Protein AF-A0A7L4YS90-F1 (afdb_monomer)

Organism: NCBI:txid1891644

pLDDT: mean 80.1, std 6.43, range [47.81, 89.75]

Nearest PDB structures (foldseek):
  4r5l-assembly1_A  TM=7.866E-01  e=6.242E+00  Escherichia coli K-12
  4r5j-assembly1_A  TM=7.967E-01  e=8.493E+00  Escherichia coli K-12

Structure (mmCIF, N/CA/C/O backbone):
data_AF-A0A7L4YS90-F1
#
_entry.id   AF-A0A7L4YS90-F1
#
loop_
_atom_site.group_PDB
_atom_site.id
_atom_site.type_symbol
_atom_site.label_atom_id
_atom_site.label_alt_id
_atom_site.label_comp_id
_atom_site.label_asym_id
_atom_site.label_entity_id
_atom_site.label_seq_id
_atom_site.pdbx_PDB_ins_code
_atom_site.Cartn_x
_atom_site.Cartn_y
_atom_site.Cartn_z
_atom_site.occupancy
_atom_site.B_iso_or_equiv
_atom_site.auth_seq_id
_atom_site.auth_comp_id
_atom_site.auth_asym_id
_atom_site.auth_atom_id
_atom_site.pdbx_PDB_model_num
ATOM 1 N N . MET A 1 1 ? 32.603 3.483 -50.416 1.00 60.94 1 MET A N 1
ATOM 2 C CA . MET A 1 1 ? 32.398 3.072 -49.007 1.00 60.94 1 MET A CA 1
ATOM 3 C C . MET A 1 1 ? 31.713 1.711 -49.004 1.00 60.94 1 MET A C 1
ATOM 5 O O . MET A 1 1 ? 30.817 1.540 -49.824 1.00 60.94 1 MET A O 1
ATOM 9 N N . PRO A 1 2 ? 32.135 0.731 -48.188 1.00 81.38 2 PRO A N 1
ATOM 10 C CA . PRO A 1 2 ? 31.610 -0.628 -48.286 1.00 81.38 2 PRO A CA 1
ATOM 11 C C . PRO A 1 2 ? 30.161 -0.692 -47.781 1.00 81.38 2 PRO A C 1
ATOM 13 O O . PRO A 1 2 ? 29.892 -0.406 -46.616 1.00 81.38 2 PRO A O 1
ATOM 16 N N . SER A 1 3 ? 29.228 -1.074 -48.649 1.00 82.94 3 SER A N 1
ATOM 17 C CA . SER A 1 3 ? 27.786 -1.185 -48.366 1.00 82.94 3 SER A CA 1
ATOM 18 C C . SER A 1 3 ? 27.448 -2.132 -47.205 1.00 82.94 3 SER A C 1
ATOM 20 O O . SER A 1 3 ? 26.467 -1.919 -46.495 1.00 82.94 3 SER A O 1
ATOM 22 N N . TRP A 1 4 ? 28.290 -3.137 -46.953 1.00 85.75 4 TRP A N 1
ATOM 23 C CA . TRP A 1 4 ? 28.133 -4.074 -45.836 1.00 85.75 4 TRP A CA 1
ATOM 24 C C . TRP A 1 4 ? 28.294 -3.405 -44.462 1.00 85.75 4 TRP A C 1
ATOM 26 O O . TRP A 1 4 ? 27.635 -3.792 -43.501 1.00 85.75 4 TRP A O 1
ATOM 36 N N . LEU A 1 5 ? 29.110 -2.353 -44.375 1.00 84.19 5 LEU A N 1
ATOM 37 C CA . LEU A 1 5 ? 29.371 -1.619 -43.135 1.00 84.19 5 LEU A CA 1
ATOM 38 C C . LEU A 1 5 ? 28.141 -0.790 -42.718 1.00 84.19 5 LEU A C 1
ATOM 40 O O . LEU A 1 5 ? 27.814 -0.700 -41.536 1.00 84.19 5 LEU A O 1
ATOM 44 N N . ILE A 1 6 ? 27.403 -0.267 -43.704 1.00 84.12 6 ILE A N 1
ATOM 45 C CA . ILE A 1 6 ? 26.135 0.451 -43.501 1.00 84.12 6 ILE A CA 1
ATOM 46 C C . ILE A 1 6 ? 25.049 -0.506 -42.994 1.00 84.12 6 ILE A C 1
ATOM 48 O O . ILE A 1 6 ? 24.319 -0.159 -42.070 1.00 84.12 6 ILE A O 1
ATOM 52 N N . LEU A 1 7 ? 24.969 -1.722 -43.545 1.00 85.06 7 LEU A N 1
ATOM 53 C CA . LEU A 1 7 ? 24.007 -2.740 -43.105 1.00 85.06 7 LEU A CA 1
ATOM 54 C C . LEU A 1 7 ? 24.239 -3.174 -41.653 1.00 85.06 7 LEU A C 1
ATOM 56 O O . LEU A 1 7 ? 23.284 -3.266 -40.884 1.00 85.06 7 LEU A O 1
ATOM 60 N N . VAL A 1 8 ? 25.496 -3.389 -41.257 1.00 86.94 8 VAL A N 1
ATOM 61 C CA . VAL A 1 8 ? 25.843 -3.761 -39.875 1.00 86.94 8 VAL A CA 1
ATOM 62 C C . VAL A 1 8 ? 25.511 -2.630 -38.897 1.00 86.94 8 VAL A C 1
ATOM 64 O O . VAL A 1 8 ? 24.924 -2.882 -37.845 1.00 86.94 8 VAL A O 1
ATOM 67 N N . LEU A 1 9 ? 25.819 -1.379 -39.255 1.00 83.69 9 LEU A N 1
ATOM 68 C CA . LEU A 1 9 ? 25.469 -0.214 -38.438 1.00 83.69 9 LEU A CA 1
ATOM 69 C C . LEU A 1 9 ? 23.951 -0.033 -38.315 1.00 83.69 9 LEU A C 1
ATOM 71 O O . LEU A 1 9 ? 23.451 0.173 -37.211 1.00 83.69 9 LEU A O 1
ATOM 75 N N . ALA A 1 10 ? 23.211 -0.160 -39.419 1.00 81.25 10 ALA A N 1
ATOM 76 C CA . ALA A 1 10 ? 21.755 -0.055 -39.420 1.00 81.25 10 ALA A CA 1
ATOM 77 C C . ALA A 1 10 ? 21.103 -1.143 -38.552 1.00 81.25 10 ALA A C 1
ATOM 79 O O . ALA A 1 10 ? 20.198 -0.851 -37.771 1.00 81.25 10 ALA A O 1
ATOM 80 N N . LEU A 1 11 ? 21.603 -2.381 -38.630 1.00 86.44 11 LEU A N 1
ATOM 81 C CA . LEU A 1 11 ? 21.131 -3.485 -37.798 1.00 86.44 11 LEU A CA 1
ATOM 82 C C . LEU A 1 11 ? 21.443 -3.251 -36.312 1.00 86.44 11 LEU A C 1
ATOM 84 O O . LEU A 1 11 ? 20.578 -3.463 -35.464 1.00 86.44 11 LEU A O 1
ATOM 88 N N . GLY A 1 12 ? 22.642 -2.759 -35.989 1.00 77.69 12 GLY A N 1
ATOM 89 C CA . GLY A 1 12 ? 23.023 -2.410 -34.619 1.00 77.69 12 GLY A CA 1
ATOM 90 C C . GLY A 1 12 ? 22.128 -1.323 -34.018 1.00 77.69 12 GLY A C 1
ATOM 91 O O . GLY A 1 12 ? 21.620 -1.482 -32.908 1.00 77.69 12 GLY A O 1
ATOM 92 N N . VAL A 1 13 ? 21.862 -0.252 -34.773 1.00 82.75 13 VAL A N 1
ATOM 93 C CA . VAL A 1 13 ? 20.958 0.832 -34.351 1.00 82.75 13 VAL A CA 1
ATOM 94 C C . VAL A 1 13 ? 19.528 0.323 -34.162 1.00 82.75 13 VAL A C 1
ATOM 96 O O . VAL A 1 13 ? 18.881 0.688 -33.180 1.00 82.75 13 VAL A O 1
ATOM 99 N N . LEU A 1 14 ? 19.044 -0.554 -35.045 1.00 83.81 14 LEU A N 1
ATOM 100 C CA . LEU A 1 14 ? 17.713 -1.153 -34.929 1.00 83.81 14 LEU A CA 1
ATOM 101 C C . LEU A 1 14 ? 17.575 -1.973 -33.638 1.00 83.81 14 LEU A C 1
ATOM 103 O O . LEU A 1 14 ? 16.615 -1.786 -32.892 1.00 83.81 14 LEU A O 1
ATOM 107 N N . VAL A 1 15 ? 18.541 -2.847 -33.341 1.00 80.00 15 VAL A N 1
ATOM 108 C CA . VAL A 1 15 ? 18.521 -3.691 -32.135 1.00 80.00 15 VAL A CA 1
ATOM 109 C C . VAL A 1 15 ? 18.557 -2.836 -30.866 1.00 80.00 15 VAL A C 1
ATOM 111 O O . VAL A 1 15 ? 17.762 -3.055 -29.948 1.00 80.00 15 VAL A O 1
ATOM 114 N N . VAL A 1 16 ? 19.423 -1.819 -30.828 1.00 79.31 16 VAL A N 1
ATOM 115 C CA . VAL A 1 16 ? 19.511 -0.883 -29.696 1.00 79.31 16 VAL A CA 1
ATOM 116 C C . VAL A 1 16 ? 18.214 -0.084 -29.538 1.00 79.31 16 VAL A C 1
ATOM 118 O O . VAL A 1 16 ? 17.705 0.047 -28.424 1.00 79.31 16 VAL A O 1
ATOM 121 N N . GLY A 1 17 ? 17.633 0.400 -30.639 1.00 71.69 17 GLY A N 1
ATOM 122 C CA . GLY A 1 17 ? 16.371 1.139 -30.634 1.00 71.69 17 GLY A CA 1
ATOM 123 C C . GLY A 1 17 ? 15.202 0.304 -30.108 1.00 71.69 17 GLY A C 1
ATOM 124 O O . GLY A 1 17 ? 14.462 0.754 -29.232 1.00 71.69 17 GLY A O 1
ATOM 125 N N . VAL A 1 18 ? 15.069 -0.943 -30.566 1.00 79.62 18 VAL A N 1
ATOM 126 C CA . VAL A 1 18 ? 14.027 -1.872 -30.094 1.00 79.62 18 VAL A CA 1
ATOM 127 C C . VAL A 1 18 ? 14.216 -2.210 -28.608 1.00 79.62 18 VAL A C 1
ATOM 129 O O . VAL A 1 18 ? 13.245 -2.209 -27.842 1.00 79.62 18 VAL A O 1
ATOM 132 N N . GLY A 1 19 ? 15.455 -2.430 -28.160 1.00 68.56 19 GLY A N 1
ATOM 133 C CA . GLY A 1 19 ? 15.771 -2.631 -26.742 1.00 68.56 19 GLY A CA 1
ATOM 134 C C . GLY A 1 19 ? 15.407 -1.420 -25.873 1.00 68.56 19 GLY A C 1
ATOM 135 O O . GLY A 1 19 ? 14.825 -1.566 -24.797 1.00 68.56 19 GLY A O 1
ATOM 136 N N . ALA A 1 20 ? 15.667 -0.206 -26.363 1.00 71.94 20 ALA A N 1
ATOM 137 C CA . ALA A 1 20 ? 15.331 1.025 -25.654 1.00 71.94 20 ALA A CA 1
ATOM 138 C C . ALA A 1 20 ? 13.809 1.237 -25.540 1.00 71.94 20 ALA A C 1
ATOM 140 O O . ALA A 1 20 ? 13.311 1.573 -24.463 1.00 71.94 20 ALA A O 1
ATOM 141 N N . ILE A 1 21 ? 13.055 0.986 -26.616 1.00 74.19 21 ILE A N 1
ATOM 142 C CA . ILE A 1 21 ? 11.590 1.136 -26.644 1.00 74.19 21 ILE A CA 1
ATOM 143 C C . ILE A 1 21 ? 10.914 0.135 -25.698 1.00 74.19 21 ILE A C 1
ATOM 145 O O . ILE A 1 21 ? 10.019 0.503 -24.930 1.00 74.19 21 ILE A O 1
ATOM 149 N N . THR A 1 22 ? 11.349 -1.126 -25.708 1.00 78.38 22 THR A N 1
ATOM 150 C CA . THR A 1 22 ? 10.785 -2.167 -24.833 1.00 78.38 22 THR A CA 1
ATOM 151 C C . THR A 1 22 ? 11.072 -1.884 -23.356 1.00 78.38 22 THR A C 1
ATOM 153 O O . THR A 1 22 ? 10.155 -1.942 -22.529 1.00 78.38 22 THR A O 1
ATOM 156 N N . ALA A 1 23 ? 12.301 -1.476 -23.023 1.00 69.00 23 ALA A N 1
ATOM 157 C CA . ALA A 1 23 ? 12.673 -1.063 -21.671 1.00 69.00 23 ALA A CA 1
ATOM 158 C C . ALA A 1 23 ? 11.875 0.165 -21.199 1.00 69.00 23 ALA A C 1
ATOM 160 O O . ALA A 1 23 ? 11.405 0.205 -20.057 1.00 69.00 23 ALA A O 1
ATOM 161 N N . TYR A 1 24 ? 11.664 1.148 -22.078 1.00 70.69 24 TYR A N 1
ATOM 162 C CA . TYR A 1 24 ? 10.846 2.323 -21.786 1.00 70.69 24 TYR A CA 1
ATOM 163 C C . TYR A 1 24 ? 9.377 1.950 -21.520 1.00 70.69 24 TYR A C 1
ATOM 165 O O . TYR A 1 24 ? 8.798 2.369 -20.513 1.00 70.69 24 TYR A O 1
ATOM 173 N N . GLY A 1 25 ? 8.786 1.089 -22.354 1.00 72.00 25 GLY A N 1
ATOM 174 C CA . GLY A 1 25 ? 7.417 0.601 -22.168 1.00 72.00 25 GLY A CA 1
ATOM 175 C C . GLY A 1 25 ? 7.225 -0.195 -20.871 1.00 72.00 25 GLY A C 1
ATOM 176 O O . GLY A 1 25 ? 6.202 -0.051 -20.197 1.00 72.00 25 GLY A O 1
ATOM 177 N N . ALA A 1 26 ? 8.211 -1.004 -20.474 1.00 76.06 26 ALA A N 1
ATOM 178 C CA . ALA A 1 26 ? 8.190 -1.725 -19.200 1.00 76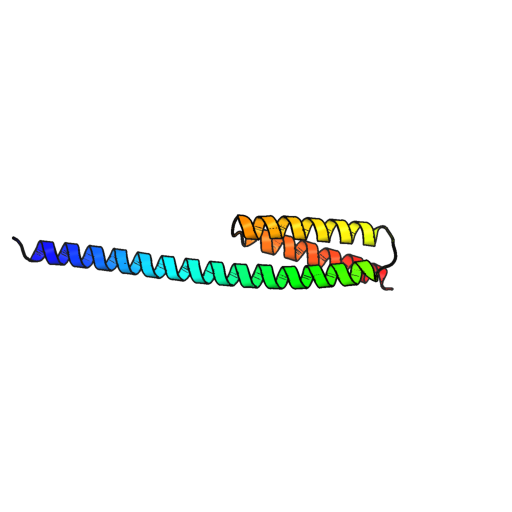.06 26 ALA A CA 1
ATOM 179 C C . ALA A 1 26 ? 8.259 -0.773 -17.994 1.00 76.06 26 ALA A C 1
ATOM 181 O O . ALA A 1 26 ? 7.510 -0.938 -17.028 1.00 76.06 26 ALA A O 1
ATOM 182 N N . ARG A 1 27 ? 9.106 0.265 -18.063 1.00 73.06 27 ARG A N 1
ATOM 183 C CA . ARG A 1 27 ? 9.187 1.304 -17.023 1.00 73.06 27 ARG A CA 1
ATOM 184 C C . ARG A 1 27 ? 7.873 2.061 -16.869 1.00 73.06 27 ARG A C 1
ATOM 186 O O . ARG A 1 27 ? 7.450 2.288 -15.738 1.00 73.06 27 ARG A O 1
ATOM 193 N N . ARG A 1 28 ? 7.213 2.406 -17.978 1.00 75.94 28 ARG A N 1
ATOM 194 C CA . ARG A 1 28 ? 5.929 3.118 -17.954 1.00 75.94 28 ARG A CA 1
ATOM 195 C C . ARG A 1 28 ? 4.832 2.284 -17.292 1.00 75.94 28 ARG A C 1
ATOM 197 O O . ARG A 1 28 ? 4.259 2.724 -16.305 1.00 75.94 28 ARG A O 1
ATOM 204 N N . ARG A 1 29 ? 4.671 1.022 -17.707 1.00 77.69 29 ARG A N 1
ATOM 205 C CA . ARG A 1 29 ? 3.722 0.089 -17.068 1.00 77.69 29 ARG A CA 1
ATOM 206 C C . ARG A 1 29 ? 3.989 -0.106 -15.574 1.00 77.69 29 ARG A C 1
ATOM 208 O O . ARG A 1 29 ? 3.052 -0.242 -14.792 1.00 77.69 29 ARG A O 1
ATOM 215 N N . ARG A 1 30 ? 5.259 -0.134 -15.159 1.00 77.88 30 ARG A N 1
ATOM 216 C CA . ARG A 1 30 ? 5.631 -0.232 -13.741 1.00 77.88 30 ARG A CA 1
ATOM 217 C C . ARG A 1 30 ? 5.259 1.030 -12.960 1.00 77.88 30 ARG A C 1
ATOM 219 O O . ARG A 1 30 ? 4.806 0.911 -11.826 1.00 77.88 30 ARG A O 1
ATOM 226 N N . ALA A 1 31 ? 5.429 2.208 -13.557 1.00 76.44 31 ALA A N 1
ATOM 227 C CA . ALA A 1 31 ? 5.011 3.471 -12.957 1.00 76.44 31 ALA A CA 1
ATOM 228 C C . ALA A 1 31 ? 3.483 3.547 -12.812 1.00 76.44 31 ALA A C 1
ATOM 230 O O . ALA A 1 31 ? 3.010 3.894 -11.734 1.00 76.44 31 ALA A O 1
ATOM 231 N N . ASP A 1 32 ? 2.729 3.136 -13.835 1.00 82.62 32 ASP A N 1
ATOM 232 C CA . ASP A 1 32 ? 1.260 3.120 -13.796 1.00 82.62 32 ASP A CA 1
ATOM 233 C C . ASP A 1 32 ? 0.746 2.185 -12.686 1.00 82.62 32 ASP A C 1
ATOM 235 O O . ASP A 1 32 ? -0.096 2.572 -11.877 1.00 82.62 32 ASP A O 1
ATOM 239 N N . ARG A 1 33 ? 1.326 0.980 -12.567 1.00 78.06 33 ARG A N 1
ATOM 240 C CA . ARG A 1 33 ? 0.998 0.025 -11.489 1.00 78.06 33 ARG A CA 1
ATOM 241 C C . ARG A 1 33 ? 1.309 0.566 -10.097 1.00 78.06 33 ARG A C 1
ATOM 243 O O . ARG A 1 33 ? 0.553 0.329 -9.157 1.00 78.06 33 ARG A O 1
ATOM 250 N N . LEU A 1 34 ? 2.427 1.272 -9.948 1.00 80.38 34 LEU A N 1
ATOM 251 C CA . LEU A 1 34 ? 2.773 1.905 -8.681 1.00 80.38 34 LEU A CA 1
ATOM 252 C C . LEU A 1 34 ? 1.762 3.002 -8.335 1.00 80.38 34 LEU A C 1
ATOM 254 O O . LEU A 1 34 ? 1.305 3.061 -7.199 1.00 80.38 34 LEU A O 1
ATOM 258 N N . GLN A 1 35 ? 1.392 3.848 -9.298 1.00 82.75 35 GLN A N 1
ATOM 259 C CA . GLN A 1 35 ? 0.398 4.897 -9.073 1.00 82.75 35 GLN A CA 1
ATOM 260 C C . GLN A 1 35 ? -0.954 4.309 -8.667 1.00 82.75 35 GLN A C 1
ATOM 262 O O . GLN A 1 35 ? -1.542 4.784 -7.697 1.00 82.75 35 GLN A O 1
ATOM 267 N N . SER A 1 36 ? -1.409 3.239 -9.330 1.00 82.31 36 SER A N 1
ATOM 268 C CA . SER A 1 36 ? -2.644 2.554 -8.937 1.00 82.31 36 SER A CA 1
ATOM 269 C C . SER A 1 36 ? -2.552 1.944 -7.535 1.00 82.31 36 SER A C 1
ATOM 271 O O . SER A 1 36 ? -3.499 2.054 -6.762 1.00 82.31 36 SER A O 1
ATOM 273 N N . ALA A 1 37 ? -1.410 1.349 -7.174 1.00 79.94 37 ALA A N 1
ATOM 274 C CA . ALA A 1 37 ? -1.206 0.766 -5.848 1.00 79.94 37 ALA A CA 1
ATOM 275 C C . ALA A 1 37 ? -1.195 1.837 -4.744 1.00 79.94 37 ALA A C 1
ATOM 277 O O . ALA A 1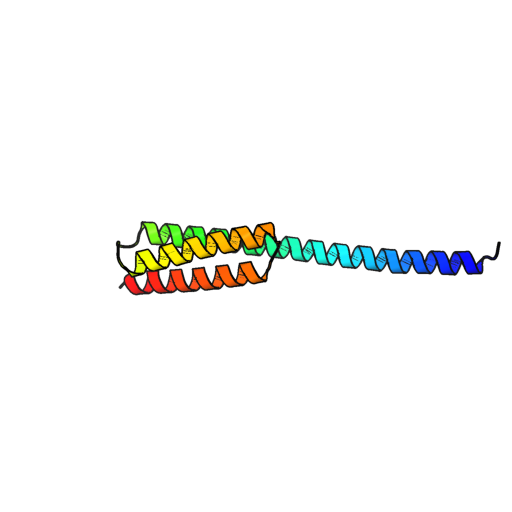 37 ? -1.858 1.679 -3.723 1.00 79.94 37 ALA A O 1
ATOM 278 N N . VAL A 1 38 ? -0.498 2.955 -4.969 1.00 83.12 38 VAL A N 1
ATOM 279 C CA . VAL A 1 38 ? -0.471 4.097 -4.041 1.00 83.12 38 VAL A CA 1
ATOM 280 C C . VAL A 1 38 ? -1.865 4.707 -3.886 1.00 83.12 38 VAL A C 1
ATOM 282 O O . VAL A 1 38 ? -2.268 5.015 -2.768 1.00 83.12 38 VAL A O 1
ATOM 285 N N . ALA A 1 39 ? -2.620 4.854 -4.978 1.00 85.69 39 ALA A N 1
ATOM 286 C CA . ALA A 1 39 ? -3.985 5.371 -4.929 1.00 85.69 39 ALA A CA 1
ATOM 287 C C . ALA A 1 39 ? -4.918 4.452 -4.123 1.00 85.69 39 ALA A C 1
ATOM 289 O O . ALA A 1 39 ? -5.643 4.929 -3.252 1.00 85.69 39 ALA A O 1
ATOM 290 N N . ALA A 1 40 ? -4.850 3.138 -4.358 1.00 85.94 40 ALA A N 1
ATOM 291 C CA . ALA A 1 40 ? -5.631 2.158 -3.610 1.00 85.94 40 ALA A CA 1
ATOM 292 C C . ALA A 1 40 ? -5.287 2.172 -2.112 1.00 85.94 40 ALA A C 1
ATOM 294 O O . ALA A 1 40 ? -6.180 2.170 -1.269 1.00 85.94 40 ALA A O 1
ATOM 295 N N . LEU A 1 41 ? -3.999 2.243 -1.766 1.00 82.81 41 LEU A N 1
ATOM 296 C CA . LEU A 1 41 ? -3.562 2.302 -0.370 1.00 82.81 41 LEU A CA 1
ATOM 297 C C . LEU A 1 41 ? -3.965 3.601 0.321 1.00 82.81 41 LEU A C 1
ATOM 299 O O . LEU A 1 41 ? -4.357 3.569 1.482 1.00 82.81 41 LEU A O 1
ATOM 303 N N . ARG A 1 42 ? -3.942 4.730 -0.393 1.00 87.62 42 ARG A N 1
ATOM 304 C CA . ARG A 1 42 ? -4.438 6.002 0.136 1.00 87.62 42 ARG A CA 1
ATOM 305 C C . ARG A 1 42 ? -5.932 5.938 0.456 1.00 87.62 42 ARG A C 1
ATOM 307 O O . ARG A 1 42 ? -6.336 6.408 1.511 1.00 87.62 42 ARG A O 1
ATOM 314 N N . ALA A 1 43 ? -6.734 5.318 -0.411 1.00 88.44 43 ALA A N 1
ATOM 315 C CA . ALA A 1 43 ? -8.159 5.111 -0.144 1.00 88.44 43 ALA A CA 1
ATOM 316 C C . ALA A 1 43 ? -8.393 4.210 1.082 1.00 88.44 43 ALA A C 1
ATOM 318 O O . ALA A 1 43 ? -9.279 4.474 1.890 1.00 88.44 43 ALA A O 1
ATOM 319 N N . ARG A 1 44 ? -7.568 3.169 1.259 1.00 85.50 44 ARG A N 1
ATOM 320 C CA . ARG A 1 44 ? -7.620 2.317 2.456 1.00 85.50 44 ARG A CA 1
ATOM 321 C C . ARG A 1 44 ? -7.247 3.082 3.725 1.00 85.50 44 ARG A C 1
ATOM 323 O O . ARG A 1 44 ? -7.931 2.928 4.728 1.00 85.50 44 ARG A O 1
ATOM 330 N N . LEU A 1 45 ? -6.206 3.913 3.674 1.00 87.19 45 LEU A N 1
ATOM 331 C CA . LEU A 1 45 ? -5.779 4.750 4.797 1.00 87.19 45 LEU A CA 1
ATOM 332 C C . LEU A 1 45 ? -6.885 5.719 5.236 1.00 87.19 45 LEU A C 1
ATOM 334 O O . LEU A 1 45 ? -7.153 5.830 6.427 1.00 87.19 45 LEU A O 1
ATOM 338 N N . GLU A 1 46 ? -7.588 6.329 4.281 1.00 88.50 46 GLU A N 1
ATOM 339 C CA . GLU A 1 46 ? -8.767 7.159 4.562 1.00 88.50 46 GLU A CA 1
ATOM 340 C C . GLU A 1 46 ? -9.866 6.360 5.283 1.00 88.50 46 GLU A C 1
ATOM 342 O O . GLU A 1 46 ? -10.409 6.802 6.291 1.00 88.50 46 GLU A O 1
ATOM 347 N N . GLY A 1 47 ? -10.149 5.134 4.827 1.00 85.31 47 GLY A N 1
ATOM 348 C CA . GLY A 1 47 ? -11.122 4.250 5.477 1.00 85.31 47 GLY A CA 1
ATOM 349 C C . GLY A 1 47 ? -10.713 3.792 6.885 1.00 85.31 47 GLY A C 1
ATOM 350 O O . GLY A 1 47 ? -11.574 3.548 7.733 1.00 85.31 47 GLY A O 1
ATOM 351 N N . VAL A 1 48 ? -9.411 3.670 7.161 1.00 84.06 48 VAL A N 1
ATOM 352 C CA . VAL A 1 48 ? -8.895 3.444 8.523 1.00 84.06 48 VAL A CA 1
ATOM 353 C C . VAL A 1 48 ? -9.087 4.691 9.377 1.00 84.06 48 VAL A C 1
ATOM 355 O O . VAL A 1 48 ? -9.571 4.572 10.499 1.00 84.06 48 VAL A O 1
ATOM 358 N N . ARG A 1 49 ? -8.771 5.881 8.851 1.00 86.50 49 ARG A N 1
ATOM 359 C CA . ARG A 1 49 ? -8.925 7.150 9.576 1.00 86.50 49 ARG A CA 1
ATOM 360 C C . ARG A 1 49 ? -10.389 7.417 9.935 1.00 86.50 49 ARG A C 1
ATOM 362 O O . ARG A 1 49 ? -10.684 7.678 11.093 1.00 86.50 49 ARG A O 1
ATOM 369 N N . TYR A 1 50 ? -11.309 7.190 9.000 1.00 85.25 50 TYR A N 1
ATOM 370 C CA . TYR A 1 50 ? -12.746 7.284 9.265 1.00 85.25 50 TYR A CA 1
ATOM 371 C C . TYR A 1 50 ? -13.201 6.359 10.406 1.00 85.25 50 TYR A C 1
ATOM 373 O O . TYR A 1 50 ? -13.987 6.750 11.265 1.00 85.25 50 TYR A O 1
ATOM 381 N N . ARG A 1 51 ? -12.694 5.119 10.444 1.00 83.50 51 ARG A N 1
ATOM 382 C CA . ARG A 1 51 ? -13.005 4.190 11.540 1.00 83.50 51 ARG A CA 1
ATOM 383 C C . ARG A 1 51 ? -12.351 4.589 12.853 1.00 83.50 51 ARG A C 1
ATOM 385 O O . ARG A 1 51 ? -12.983 4.402 13.882 1.00 83.50 51 ARG 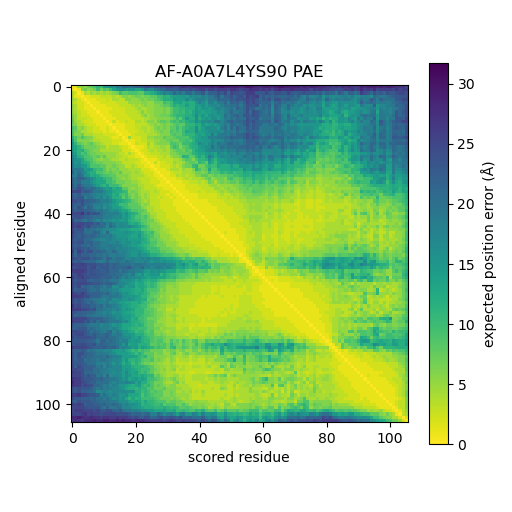A O 1
ATOM 392 N N . LEU A 1 52 ? -11.130 5.125 12.825 1.00 85.62 52 LEU A N 1
ATOM 393 C CA . LEU A 1 52 ? -10.462 5.674 14.007 1.00 85.62 52 LEU A CA 1
ATOM 394 C C . LEU A 1 52 ? -11.298 6.786 14.640 1.00 85.62 52 LEU A C 1
ATOM 396 O O . LEU A 1 52 ? -11.511 6.744 15.848 1.00 85.62 52 LEU A O 1
ATOM 400 N N . ASP A 1 53 ? -11.819 7.708 13.829 1.00 84.56 53 ASP A N 1
ATOM 401 C CA . ASP A 1 53 ? -12.662 8.817 14.291 1.00 84.56 53 ASP A CA 1
ATOM 402 C C . ASP A 1 53 ? -13.972 8.329 14.934 1.00 84.56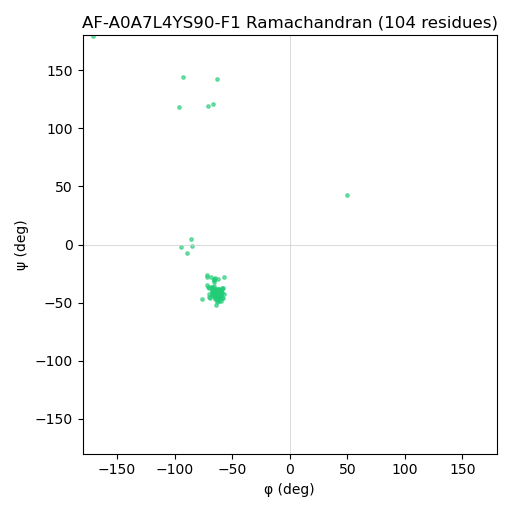 53 ASP A C 1
ATOM 404 O O . ASP A 1 53 ? -14.501 8.966 15.843 1.00 84.56 53 ASP A O 1
ATOM 408 N N . ALA A 1 54 ? -14.485 7.178 14.489 1.00 83.00 54 ALA A N 1
ATOM 409 C CA . ALA A 1 54 ? -15.683 6.544 15.037 1.00 83.00 54 ALA A CA 1
ATOM 410 C C . ALA A 1 54 ? -15.405 5.572 16.204 1.00 83.00 54 ALA A C 1
ATOM 412 O O . ALA A 1 54 ? -16.350 5.060 16.808 1.00 83.00 54 ALA A O 1
ATOM 413 N N . SER A 1 55 ? -14.138 5.273 16.512 1.00 78.88 55 SER A N 1
ATOM 414 C CA . SER A 1 55 ? -13.753 4.248 17.489 1.00 78.88 55 SER A CA 1
ATOM 415 C C . SER A 1 55 ? -13.561 4.838 18.893 1.00 78.88 55 SER A C 1
ATOM 417 O O . SER A 1 55 ? -13.039 5.948 19.023 1.00 78.88 55 SER A O 1
ATOM 419 N N . PRO A 1 56 ? -13.917 4.113 19.971 1.00 76.12 56 PRO A N 1
ATOM 420 C CA . PRO A 1 56 ? -13.685 4.580 21.333 1.00 76.12 56 PRO A CA 1
ATOM 421 C C . PRO A 1 56 ? -12.188 4.745 21.636 1.00 76.12 56 PRO A C 1
ATOM 423 O O . PRO A 1 56 ? -11.348 3.940 21.227 1.00 76.12 56 PRO A O 1
ATOM 426 N N . LEU A 1 57 ? -11.850 5.791 22.396 1.00 80.44 57 LEU A N 1
ATOM 427 C CA . LEU A 1 57 ? -10.473 6.068 22.805 1.00 80.44 57 LEU A CA 1
ATOM 428 C C . LEU A 1 57 ? -9.970 4.970 23.756 1.00 80.44 57 LEU A C 1
ATOM 430 O O . LEU A 1 57 ? -10.534 4.748 24.826 1.00 80.44 57 LEU A O 1
ATOM 434 N N . GLY A 1 58 ? -8.886 4.297 23.369 1.00 78.75 58 GLY A N 1
ATOM 435 C CA . GLY A 1 58 ? -8.289 3.194 24.117 1.00 78.75 58 GLY A CA 1
ATOM 436 C C . GLY A 1 58 ? -6.933 2.755 23.548 1.00 78.75 58 GLY A C 1
ATOM 437 O O . GLY A 1 58 ? -6.471 3.311 22.549 1.00 78.75 58 GLY A O 1
ATOM 438 N N . PRO A 1 59 ? -6.277 1.747 24.151 1.00 76.62 59 PRO A N 1
ATOM 439 C CA . PRO A 1 59 ? -4.954 1.291 23.718 1.00 76.62 59 PRO A CA 1
ATOM 440 C C . PRO A 1 59 ? -4.932 0.811 22.257 1.00 76.62 59 PRO A C 1
ATOM 442 O O . PRO A 1 59 ? -3.992 1.136 21.533 1.00 76.62 59 PRO A O 1
ATOM 445 N N . ALA A 1 60 ? -5.993 0.139 21.798 1.00 76.88 60 ALA A N 1
ATOM 446 C CA . ALA A 1 60 ? -6.140 -0.279 20.402 1.00 76.88 60 ALA A CA 1
ATOM 447 C C . ALA A 1 60 ? -6.282 0.914 19.439 1.00 76.88 60 ALA A C 1
ATOM 449 O O . ALA A 1 60 ? -5.715 0.895 18.352 1.00 76.88 60 ALA A O 1
ATOM 450 N N . HIS A 1 61 ? -6.958 1.994 19.854 1.00 82.94 61 HIS A N 1
ATOM 451 C CA . HIS A 1 61 ? -7.036 3.235 19.077 1.00 82.94 61 HIS A CA 1
ATOM 452 C C . HIS A 1 61 ? -5.644 3.871 18.931 1.00 82.94 61 HIS A C 1
ATOM 454 O O . HIS A 1 61 ? -5.227 4.220 17.830 1.00 82.94 61 HIS A O 1
ATOM 460 N N . SER A 1 62 ? -4.868 3.962 20.018 1.00 82.88 62 SER A N 1
ATOM 461 C CA . SER A 1 62 ? -3.496 4.493 19.967 1.00 82.88 62 SER A CA 1
ATOM 462 C C . SER A 1 62 ? -2.539 3.629 19.137 1.00 82.88 62 SER A C 1
ATOM 464 O O . SER A 1 62 ? -1.554 4.139 18.599 1.00 82.88 62 SER A O 1
ATOM 466 N N . GLU A 1 63 ? -2.770 2.320 19.057 1.00 82.94 63 GLU A N 1
ATOM 467 C CA . GLU A 1 63 ? -2.006 1.411 18.199 1.00 82.94 63 GLU A CA 1
ATOM 468 C C . GLU A 1 63 ? -2.405 1.542 16.725 1.00 82.94 63 GLU A C 1
ATOM 470 O O . GLU A 1 63 ? -1.535 1.732 15.874 1.00 82.94 63 GLU A O 1
ATOM 475 N N . ALA A 1 64 ? -3.704 1.550 16.423 1.00 80.25 64 ALA A N 1
ATOM 476 C CA . ALA A 1 64 ? -4.214 1.748 15.072 1.00 80.25 64 ALA A CA 1
ATOM 477 C C . ALA A 1 64 ? -3.814 3.119 14.492 1.00 80.25 64 ALA A C 1
ATOM 479 O O . ALA A 1 64 ? -3.415 3.188 13.330 1.00 80.25 64 ALA A O 1
ATOM 480 N N . THR A 1 65 ? -3.799 4.186 15.301 1.00 88.38 65 THR A N 1
ATOM 481 C CA . THR A 1 65 ? -3.274 5.502 14.893 1.00 88.38 65 THR A CA 1
ATOM 482 C C . THR A 1 65 ? -1.789 5.434 14.544 1.00 88.38 65 THR A C 1
ATOM 484 O O . THR A 1 65 ? -1.390 5.887 13.473 1.00 88.38 65 THR A O 1
ATOM 487 N N . ARG A 1 66 ? -0.965 4.790 15.384 1.00 87.12 66 ARG A N 1
ATOM 488 C CA . ARG A 1 66 ? 0.471 4.615 15.099 1.00 87.12 66 ARG A CA 1
ATOM 489 C C . ARG A 1 66 ? 0.715 3.826 13.811 1.00 87.12 66 ARG A C 1
ATOM 491 O O . ARG A 1 66 ? 1.613 4.170 13.047 1.00 87.12 66 ARG A O 1
ATOM 498 N N . LEU A 1 67 ? -0.078 2.784 13.559 1.00 82.69 67 LEU A N 1
ATOM 499 C CA . LEU A 1 67 ? 0.004 1.987 12.333 1.00 82.69 67 LEU A CA 1
ATOM 500 C C . LEU A 1 67 ? -0.430 2.782 11.094 1.00 82.69 67 LEU A C 1
ATOM 502 O O . LEU A 1 67 ? 0.218 2.671 10.053 1.00 82.69 67 LEU A O 1
ATOM 506 N N . ALA A 1 68 ? -1.480 3.599 11.203 1.00 85.00 68 ALA A N 1
ATOM 507 C CA . ALA A 1 68 ? -1.931 4.471 10.123 1.00 85.00 68 ALA A CA 1
ATOM 508 C C . ALA A 1 68 ? -0.870 5.526 9.767 1.00 85.00 68 ALA A C 1
ATOM 510 O O . ALA A 1 68 ? -0.527 5.675 8.595 1.00 85.00 68 ALA A O 1
ATOM 511 N N . ASP A 1 69 ? -0.278 6.187 10.763 1.00 89.75 69 ASP A N 1
ATOM 512 C CA . ASP A 1 69 ? 0.758 7.201 10.536 1.00 89.75 69 ASP A CA 1
ATOM 513 C C . ASP A 1 69 ? 2.044 6.577 9.947 1.00 89.75 69 ASP A C 1
ATOM 515 O O . ASP A 1 69 ? 2.672 7.140 9.045 1.00 89.75 69 ASP A O 1
ATOM 519 N N . ALA A 1 70 ? 2.413 5.364 10.379 1.00 84.38 70 ALA A N 1
ATOM 520 C CA . ALA A 1 70 ? 3.529 4.615 9.796 1.00 84.38 70 ALA A CA 1
ATOM 521 C C . ALA A 1 70 ? 3.263 4.192 8.336 1.00 84.38 70 ALA A C 1
ATOM 523 O O . ALA A 1 70 ? 4.167 4.249 7.491 1.00 84.38 70 ALA A O 1
ATOM 524 N N . ALA A 1 71 ? 2.025 3.803 8.013 1.00 81.25 71 ALA A N 1
ATOM 525 C CA . ALA A 1 71 ? 1.616 3.487 6.648 1.00 81.25 71 ALA A CA 1
ATOM 526 C C . ALA A 1 71 ? 1.657 4.733 5.747 1.00 81.25 71 ALA A C 1
ATOM 528 O O . ALA A 1 71 ? 2.113 4.650 4.605 1.00 81.25 71 ALA A O 1
ATOM 529 N N . GLU A 1 72 ? 1.248 5.895 6.263 1.00 87.94 72 GLU A N 1
ATOM 530 C CA . GLU A 1 72 ? 1.330 7.177 5.560 1.00 87.94 72 GLU A CA 1
ATOM 531 C C . GLU A 1 72 ? 2.782 7.563 5.245 1.00 87.94 72 GLU A C 1
ATOM 533 O O . GLU A 1 72 ? 3.110 7.867 4.093 1.00 87.94 72 GLU A O 1
ATOM 538 N N . ALA A 1 73 ? 3.680 7.459 6.229 1.00 87.12 73 ALA A N 1
ATOM 539 C CA . ALA A 1 73 ? 5.109 7.695 6.027 1.00 87.12 73 ALA A CA 1
ATOM 540 C C . ALA A 1 73 ? 5.703 6.734 4.981 1.00 87.12 73 ALA A C 1
ATOM 542 O O . ALA A 1 73 ? 6.440 7.149 4.080 1.00 87.12 73 ALA A O 1
ATOM 543 N N . SER A 1 74 ? 5.328 5.455 5.041 1.00 79.50 74 SER A N 1
ATOM 544 C CA . SER A 1 74 ? 5.771 4.437 4.081 1.00 79.50 74 SER A CA 1
ATOM 545 C C . SER A 1 74 ? 5.258 4.720 2.665 1.00 79.50 74 SER A C 1
ATOM 547 O O . SER A 1 74 ? 6.003 4.570 1.695 1.00 79.50 74 SER A O 1
ATOM 549 N N . LEU A 1 75 ? 4.019 5.202 2.522 1.00 83.12 75 LEU A N 1
ATOM 550 C CA . LEU A 1 75 ? 3.454 5.628 1.239 1.00 83.12 75 LEU A CA 1
ATOM 551 C C . LEU A 1 75 ? 4.156 6.861 0.669 1.00 83.12 75 LEU A C 1
ATOM 553 O O . LEU A 1 75 ? 4.388 6.922 -0.543 1.00 83.12 75 LEU A O 1
ATOM 557 N N . ALA A 1 76 ? 4.531 7.819 1.517 1.00 84.31 76 ALA A N 1
ATOM 558 C CA . ALA A 1 76 ? 5.310 8.980 1.102 1.00 84.31 76 ALA A CA 1
ATOM 559 C C . ALA A 1 76 ? 6.672 8.549 0.527 1.00 84.31 76 ALA A C 1
ATOM 561 O O . ALA A 1 76 ? 7.030 8.952 -0.583 1.00 84.31 76 ALA A O 1
ATOM 562 N N . VAL A 1 77 ? 7.375 7.637 1.210 1.00 80.94 77 VAL A N 1
ATOM 563 C CA . VAL A 1 77 ? 8.642 7.054 0.732 1.00 80.94 77 VAL A CA 1
ATOM 564 C C . VAL A 1 77 ? 8.442 6.224 -0.540 1.00 80.94 77 VAL A C 1
ATOM 566 O O . VAL A 1 77 ? 9.250 6.306 -1.469 1.00 80.94 77 VAL A O 1
ATOM 569 N N . ALA A 1 78 ? 7.362 5.443 -0.625 1.00 78.06 78 ALA A N 1
ATOM 57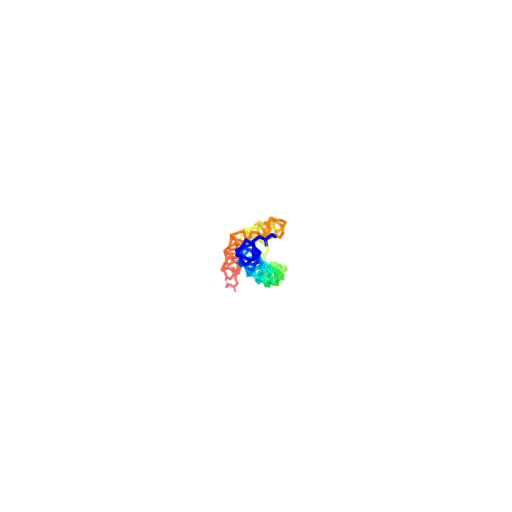0 C CA . ALA A 1 78 ? 7.029 4.649 -1.805 1.00 78.06 78 ALA A CA 1
ATOM 571 C C . ALA A 1 78 ? 6.820 5.527 -3.044 1.00 78.06 78 ALA A C 1
ATOM 573 O O . ALA A 1 78 ? 7.281 5.179 -4.134 1.00 78.06 78 ALA A O 1
ATOM 574 N N . ARG A 1 79 ? 6.152 6.674 -2.878 1.00 7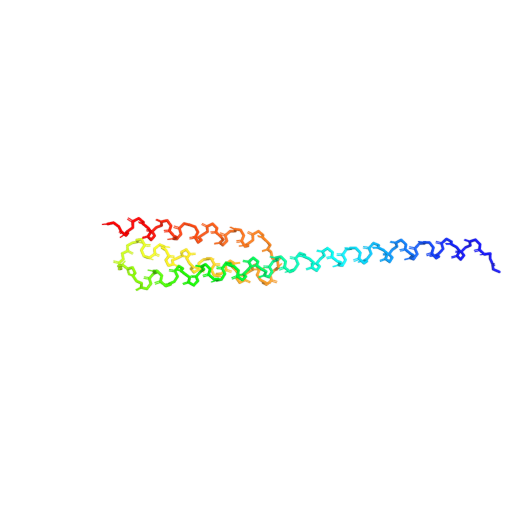7.88 79 ARG A N 1
ATOM 575 C CA . ARG A 1 79 ? 5.911 7.646 -3.946 1.00 77.88 79 ARG A CA 1
ATOM 576 C C . ARG A 1 79 ? 7.199 8.340 -4.382 1.00 77.88 79 ARG A C 1
ATOM 578 O O . ARG A 1 79 ? 7.440 8.431 -5.585 1.00 77.88 79 ARG A O 1
ATOM 585 N N . ASP A 1 80 ? 8.009 8.782 -3.424 1.00 79.69 80 ASP A N 1
ATOM 586 C CA . ASP A 1 80 ? 9.275 9.479 -3.671 1.00 79.69 80 ASP A CA 1
ATOM 587 C C . ASP A 1 80 ? 10.294 8.572 -4.382 1.00 79.69 80 ASP A C 1
ATOM 589 O O . ASP A 1 80 ? 10.764 8.866 -5.481 1.00 79.69 80 ASP A O 1
ATOM 593 N N . ARG A 1 81 ? 10.536 7.378 -3.830 1.00 76.69 81 ARG A N 1
ATOM 594 C CA . ARG A 1 81 ? 11.515 6.416 -4.368 1.00 76.69 81 ARG A CA 1
ATOM 595 C C . ARG A 1 81 ? 10.974 5.524 -5.482 1.00 76.69 81 ARG A C 1
ATOM 597 O O . ARG A 1 81 ? 11.697 4.674 -6.000 1.00 76.69 81 ARG A O 1
ATOM 604 N N . ARG A 1 82 ? 9.695 5.669 -5.831 1.00 71.50 82 ARG A N 1
ATOM 605 C CA . ARG A 1 82 ? 8.952 4.757 -6.714 1.00 71.50 82 ARG A CA 1
ATOM 606 C C . ARG A 1 82 ? 9.089 3.277 -6.320 1.00 71.50 82 ARG A C 1
ATOM 608 O O . ARG A 1 82 ? 9.276 2.405 -7.175 1.00 71.50 82 ARG A O 1
ATOM 615 N N . SER A 1 83 ? 9.018 2.995 -5.020 1.00 75.62 83 SER A N 1
ATOM 616 C CA . SER A 1 83 ? 9.272 1.664 -4.466 1.00 75.62 83 SER A CA 1
ATOM 617 C C . SER A 1 83 ? 7.988 0.865 -4.248 1.00 75.62 83 SER A C 1
ATOM 619 O O . SER A 1 83 ? 7.147 1.225 -3.430 1.00 75.62 83 SER A O 1
ATOM 621 N N . LEU A 1 84 ? 7.872 -0.272 -4.940 1.00 73.38 84 LEU A N 1
ATOM 622 C CA . LEU A 1 84 ? 6.766 -1.218 -4.753 1.00 73.38 84 LEU A CA 1
ATOM 623 C C . LEU A 1 84 ? 6.866 -1.992 -3.427 1.00 73.38 84 LEU A C 1
ATOM 625 O O . LEU A 1 84 ? 5.840 -2.379 -2.873 1.00 73.38 84 LEU A O 1
ATOM 629 N N . SER A 1 85 ? 8.068 -2.206 -2.883 1.00 75.56 85 SER A N 1
ATOM 630 C CA . SER A 1 85 ? 8.206 -2.891 -1.589 1.00 75.56 85 SER A CA 1
ATOM 631 C C . SER A 1 85 ? 7.612 -2.059 -0.451 1.00 75.56 85 SER A C 1
ATOM 633 O O . SER A 1 85 ? 6.885 -2.593 0.378 1.00 75.56 85 SER A O 1
ATOM 635 N N . ALA A 1 86 ? 7.816 -0.739 -0.485 1.00 74.56 86 ALA A N 1
ATOM 636 C CA . ALA A 1 86 ? 7.246 0.188 0.490 1.00 74.56 86 ALA A CA 1
ATOM 637 C C . ALA A 1 86 ? 5.706 0.255 0.408 1.00 74.56 86 ALA A C 1
ATOM 639 O O . ALA A 1 86 ? 5.041 0.424 1.426 1.00 74.56 86 ALA A O 1
ATOM 640 N N . THR A 1 87 ? 5.112 0.045 -0.777 1.00 78.75 87 THR A N 1
ATOM 641 C CA . THR A 1 87 ? 3.646 -0.094 -0.883 1.00 78.75 87 THR A CA 1
ATOM 642 C C . THR A 1 87 ? 3.122 -1.376 -0.229 1.00 78.75 87 THR A C 1
ATOM 644 O O . THR A 1 87 ? 2.059 -1.351 0.382 1.00 78.75 87 THR A O 1
ATOM 647 N N . ALA A 1 88 ? 3.860 -2.488 -0.311 1.00 78.50 88 ALA A N 1
ATOM 648 C CA . ALA A 1 88 ? 3.461 -3.743 0.330 1.00 78.50 88 ALA A CA 1
ATOM 649 C C . ALA A 1 88 ? 3.570 -3.665 1.862 1.00 78.50 88 ALA A C 1
ATOM 651 O O . ALA A 1 88 ? 2.711 -4.177 2.575 1.00 78.50 88 ALA A O 1
ATOM 652 N N . GLU A 1 89 ? 4.593 -2.976 2.364 1.00 79.06 89 GLU A N 1
ATOM 653 C CA . GLU A 1 89 ? 4.761 -2.708 3.792 1.00 79.06 89 GLU A CA 1
ATOM 654 C C . GLU A 1 89 ? 3.612 -1.854 4.352 1.00 79.06 89 GLU A C 1
ATOM 656 O O . GLU A 1 89 ? 2.982 -2.242 5.337 1.00 79.06 89 GLU A O 1
ATOM 661 N N . ALA A 1 90 ? 3.261 -0.759 3.665 1.00 76.88 90 ALA A N 1
ATOM 662 C CA . ALA A 1 90 ? 2.111 0.069 4.025 1.00 76.88 90 ALA A CA 1
ATOM 663 C C . ALA A 1 90 ? 0.792 -0.726 4.015 1.00 76.88 90 ALA A C 1
ATOM 665 O O . ALA A 1 90 ? -0.045 -0.545 4.897 1.00 76.88 90 ALA A O 1
ATOM 666 N N . ALA A 1 91 ? 0.615 -1.640 3.053 1.00 82.44 91 ALA A N 1
ATOM 667 C CA . ALA A 1 91 ? -0.554 -2.516 2.999 1.00 82.44 91 ALA A CA 1
ATOM 668 C C . ALA A 1 91 ? -0.677 -3.383 4.261 1.00 82.44 91 ALA A C 1
ATOM 670 O O . ALA A 1 91 ? -1.734 -3.403 4.885 1.00 82.44 91 ALA A O 1
ATOM 671 N N . GLY A 1 92 ? 0.418 -4.030 4.674 1.00 80.38 92 GLY A N 1
ATOM 672 C CA . GLY A 1 92 ? 0.432 -4.872 5.871 1.00 80.38 92 GLY A CA 1
ATOM 673 C C . GLY A 1 92 ? 0.206 -4.090 7.170 1.00 80.38 92 GLY A C 1
ATOM 674 O O . GLY A 1 92 ? -0.399 -4.615 8.103 1.00 80.38 92 GLY A O 1
ATOM 675 N N . MET A 1 93 ? 0.652 -2.832 7.245 1.00 85.81 93 MET A N 1
ATOM 676 C CA . MET A 1 93 ? 0.351 -1.951 8.383 1.00 85.81 93 MET A CA 1
ATOM 677 C C . MET A 1 93 ? -1.143 -1.617 8.460 1.00 85.81 93 MET A C 1
ATOM 679 O O . MET A 1 93 ? -1.720 -1.687 9.544 1.00 85.81 93 MET A O 1
ATOM 683 N N . LEU A 1 94 ? -1.778 -1.326 7.319 1.00 81.44 94 LEU A N 1
ATOM 684 C CA . LEU A 1 94 ? -3.219 -1.067 7.248 1.00 81.44 94 LEU A CA 1
ATOM 685 C C . LEU A 1 94 ? -4.051 -2.315 7.574 1.00 81.44 94 LEU A C 1
ATOM 687 O O . LEU A 1 94 ? -5.039 -2.201 8.288 1.00 81.44 94 LEU A O 1
ATOM 691 N N . ASP A 1 95 ? -3.638 -3.504 7.120 1.00 88.56 95 ASP A N 1
ATOM 692 C CA . ASP A 1 95 ? -4.296 -4.769 7.487 1.00 88.56 95 ASP A CA 1
ATOM 693 C C . ASP A 1 95 ? -4.280 -5.005 9.008 1.00 88.56 95 ASP A C 1
ATOM 695 O O . ASP A 1 95 ? -5.272 -5.453 9.585 1.00 88.56 95 ASP A O 1
ATOM 699 N N . ARG A 1 96 ? -3.170 -4.673 9.684 1.00 83.88 96 ARG A N 1
ATOM 700 C CA . ARG A 1 96 ? -3.091 -4.757 11.152 1.00 83.88 96 ARG A CA 1
ATOM 701 C C . ARG A 1 96 ? -3.948 -3.702 11.840 1.00 83.88 96 ARG A C 1
ATOM 703 O O . ARG A 1 96 ? -4.635 -4.039 12.796 1.00 83.88 96 ARG A O 1
ATOM 710 N N . ALA A 1 97 ? -3.935 -2.460 11.356 1.00 77.31 97 ALA A N 1
ATOM 711 C CA . ALA A 1 97 ? -4.766 -1.394 11.915 1.00 77.31 97 ALA A CA 1
ATOM 712 C C . ALA A 1 97 ? -6.260 -1.759 11.851 1.00 77.31 97 ALA A C 1
ATOM 714 O O . ALA A 1 97 ? -6.982 -1.591 12.831 1.00 77.31 97 ALA A O 1
ATOM 715 N N . ASP A 1 98 ? -6.701 -2.347 10.735 1.00 82.56 98 ASP A N 1
ATOM 716 C CA . ASP A 1 98 ? -8.049 -2.901 10.580 1.00 82.56 98 ASP A CA 1
ATOM 717 C C . ASP A 1 98 ? -8.365 -3.989 11.600 1.00 82.56 98 ASP A C 1
ATOM 719 O O . ASP A 1 98 ? -9.447 -3.997 12.187 1.00 82.56 98 ASP A O 1
ATOM 723 N N . ALA A 1 99 ? -7.433 -4.920 11.801 1.00 84.00 99 ALA A N 1
ATOM 724 C CA . ALA A 1 99 ? -7.612 -6.015 12.741 1.00 84.00 99 ALA A CA 1
ATOM 725 C C . ALA A 1 99 ? -7.742 -5.515 14.189 1.00 84.00 99 ALA A C 1
ATOM 727 O O . ALA A 1 99 ? -8.573 -6.038 14.930 1.00 84.00 99 ALA A O 1
ATOM 728 N N . GLU A 1 100 ? -6.967 -4.498 14.578 1.00 81.75 100 GLU A N 1
ATOM 729 C CA . GLU A 1 100 ? -7.064 -3.870 15.900 1.00 81.75 100 GLU A CA 1
ATOM 730 C C . GLU A 1 100 ? -8.413 -3.173 16.101 1.00 81.75 100 GLU A C 1
ATOM 732 O O . GLU A 1 100 ? -9.085 -3.412 17.103 1.00 81.75 100 GLU A O 1
ATOM 737 N N . LEU A 1 101 ? -8.863 -2.391 15.114 1.00 79.62 101 LEU A N 1
ATOM 738 C CA . LEU A 1 101 ? -10.159 -1.703 15.164 1.00 79.62 101 LEU A CA 1
ATOM 739 C C . LEU A 1 101 ? -11.339 -2.680 15.244 1.00 79.62 101 LEU A C 1
ATOM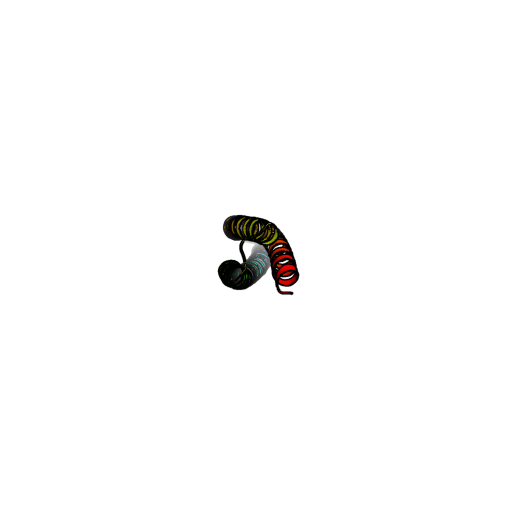 741 O O . LEU A 1 101 ? -12.295 -2.442 15.983 1.00 79.62 101 LEU A O 1
ATOM 745 N N . ASN A 1 102 ? -11.268 -3.798 14.517 1.00 81.25 102 ASN A N 1
ATOM 746 C CA . ASN A 1 102 ? -12.297 -4.837 14.561 1.00 81.25 102 ASN A CA 1
ATOM 747 C C . ASN A 1 102 ? -12.327 -5.576 15.907 1.00 81.25 102 ASN A C 1
ATOM 749 O O . ASN A 1 102 ? -13.384 -6.056 16.308 1.00 81.25 102 ASN A O 1
ATOM 753 N N . ARG A 1 103 ? -11.196 -5.665 16.621 1.00 76.50 103 ARG A N 1
ATOM 754 C CA . ARG A 1 103 ? -11.123 -6.343 17.924 1.00 76.50 103 ARG A CA 1
ATOM 755 C C . ARG A 1 103 ? -11.817 -5.555 19.038 1.00 76.50 103 ARG A C 1
ATOM 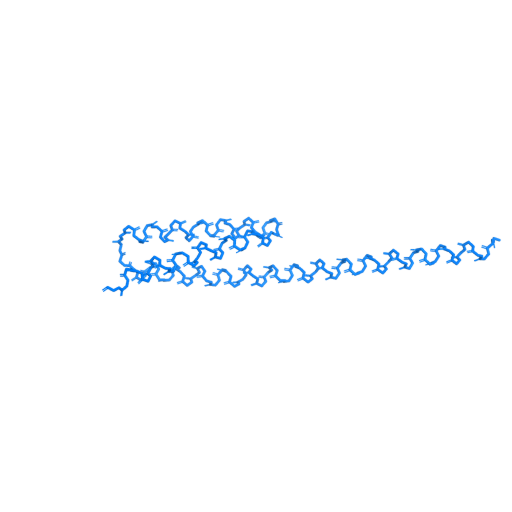757 O O . ARG A 1 103 ? -12.264 -6.155 20.006 1.00 76.50 103 ARG A O 1
ATOM 764 N N . THR A 1 104 ? -11.919 -4.235 18.902 1.00 65.00 104 THR A N 1
ATOM 765 C CA . THR A 1 104 ? -12.604 -3.352 19.862 1.00 65.00 104 THR A CA 1
ATOM 766 C C . THR A 1 104 ? -14.060 -3.044 19.511 1.00 65.00 104 THR A C 1
ATOM 768 O O . THR A 1 104 ? -14.716 -2.324 20.255 1.00 65.00 104 THR A O 1
ATOM 771 N N . GLY A 1 105 ? -14.564 -3.551 18.381 1.00 60.03 105 GLY A N 1
ATOM 772 C CA . GLY A 1 105 ? -15.945 -3.348 17.925 1.00 60.03 105 GLY A CA 1
ATOM 773 C C . GLY A 1 105 ? -16.980 -4.336 18.488 1.00 60.03 105 GLY A C 1
ATOM 774 O O . GLY A 1 105 ? -18.127 -4.296 18.047 1.00 60.03 105 GLY A O 1
ATOM 775 N N . THR A 1 106 ? -16.588 -5.222 19.411 1.00 47.81 106 THR A N 1
ATOM 776 C CA . THR A 1 106 ? -17.472 -6.121 20.187 1.00 47.81 106 THR A CA 1
ATOM 777 C C . THR A 1 106 ? -17.594 -5.645 21.621 1.00 47.81 106 THR A C 1
ATOM 779 O O . THR A 1 106 ? -18.721 -5.685 22.157 1.00 47.81 106 THR A O 1
#

Mean predicted aligned error: 9.72 Å

Secondary structure (DSSP, 8-state):
--HHHHHHHHHHHHHHHHHHHHHHHHHHHHHHHHHHHHHHHHHHHHHHHHHHHHSPSSHHHHHHHHHHHHHHHHHHHHHHTT-HHHHHHHHHHHHHHHHHHHHT--

Foldseek 3Di:
DDPVVVVVVVVVVVVVVVVVVVVVVVVVVLLVVLVVLLVVLVVLLVVLVVLLVVADDDPLSVQLVVLSVQLVVLSVVCVVVVDPVSSVSSVVSSVVSVVSSVVRPD

Sequence (106 aa):
MPSWLILVLALGVLVVGVGAITAYGARRRRADRLQSAVAALRARLEGVRYRLDASPLGPAHSEATRLADAAEASLAVARDRRSLSATAEAAGMLDRADAELNRTGT

Radius of gyration: 23.52 Å; Cα contacts (8 Å, |Δi|>4): 78; chains: 1; bounding box: 50×16×73 Å

Solvent-accessible surface area (backbone atoms only — not comparable to full-atom values): 5694 Å² total; per-residue (Å²): 131,68,69,68,59,55,52,54,50,53,51,51,52,49,53,52,49,53,53,49,52,53,53,49,54,53,52,49,55,50,50,53,53,46,53,54,50,52,52,54,49,50,55,50,51,51,56,48,49,57,48,54,76,74,46,75,92,47,74,51,47,60,48,27,50,52,27,48,54,52,21,50,54,29,42,53,50,15,63,74,70,70,34,67,67,35,47,53,53,22,49,55,30,48,55,4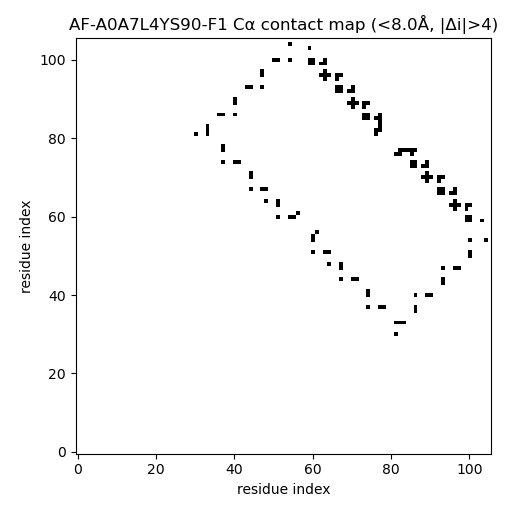8,25,51,52,41,56,59,68,73,73,118